Protein AF-A0A6A3ML99-F1 (afdb_monomer)

Structure (mmCIF, N/CA/C/O backbone):
data_AF-A0A6A3ML99-F1
#
_entry.id   AF-A0A6A3ML99-F1
#
loop_
_atom_site.group_PDB
_atom_site.id
_atom_site.type_symbol
_atom_site.label_atom_id
_atom_site.label_alt_id
_atom_site.label_comp_id
_atom_site.label_asym_id
_atom_site.label_entity_id
_atom_site.label_seq_id
_atom_site.pdbx_PDB_ins_code
_atom_site.Cartn_x
_atom_site.Cartn_y
_atom_site.Cartn_z
_atom_site.occupancy
_atom_site.B_iso_or_equiv
_atom_site.auth_seq_id
_atom_site.auth_comp_id
_atom_site.auth_asym_id
_atom_site.auth_atom_id
_atom_site.pdbx_PDB_model_num
ATOM 1 N N . MET A 1 1 ? 41.889 -14.553 -34.188 1.00 52.97 1 MET A N 1
ATOM 2 C CA . MET A 1 1 ? 40.428 -14.444 -34.413 1.00 52.97 1 MET A CA 1
ATOM 3 C C . MET A 1 1 ? 40.244 -13.876 -35.812 1.00 52.97 1 MET A C 1
ATOM 5 O O . MET A 1 1 ? 40.975 -12.949 -36.130 1.00 52.97 1 MET A O 1
ATOM 9 N N . ARG A 1 2 ? 39.397 -14.450 -36.677 1.00 60.06 2 ARG A N 1
ATOM 10 C CA . ARG A 1 2 ? 39.122 -13.821 -37.983 1.00 60.06 2 ARG A CA 1
ATOM 11 C C . ARG A 1 2 ? 38.218 -12.618 -37.743 1.00 60.06 2 ARG A C 1
ATOM 13 O O . ARG A 1 2 ? 37.235 -12.758 -37.020 1.00 60.06 2 ARG A O 1
ATOM 20 N N . GLU A 1 3 ? 38.545 -11.473 -38.326 1.00 65.69 3 GLU A N 1
ATOM 21 C CA . GLU A 1 3 ? 37.613 -10.350 -38.366 1.00 65.69 3 GLU A CA 1
ATOM 22 C C . GLU A 1 3 ? 36.466 -10.709 -39.305 1.00 65.69 3 GLU A C 1
ATOM 24 O O . GLU A 1 3 ? 36.665 -11.025 -40.478 1.00 65.69 3 GLU A O 1
ATOM 29 N N . VAL A 1 4 ? 35.259 -10.727 -38.754 1.00 77.44 4 VAL A N 1
ATOM 30 C CA . VAL A 1 4 ? 34.037 -11.050 -39.479 1.00 77.44 4 VAL A CA 1
ATOM 31 C C . VAL A 1 4 ? 33.094 -9.866 -39.319 1.00 77.44 4 VAL A C 1
ATOM 33 O O . VAL A 1 4 ? 32.849 -9.402 -38.207 1.00 77.44 4 VAL A O 1
ATOM 36 N N . GLY A 1 5 ? 32.584 -9.351 -40.437 1.00 83.94 5 GLY A N 1
ATOM 37 C CA . GLY A 1 5 ? 31.665 -8.216 -40.433 1.00 83.94 5 GLY A CA 1
ATOM 38 C C . GLY A 1 5 ? 30.321 -8.548 -39.776 1.00 83.94 5 GLY A C 1
ATOM 39 O O . GLY A 1 5 ? 29.850 -9.687 -39.815 1.00 83.94 5 GLY A O 1
ATOM 40 N N . VAL A 1 6 ? 29.660 -7.523 -39.229 1.00 83.44 6 VAL A N 1
ATOM 41 C CA . VAL A 1 6 ? 28.375 -7.629 -38.505 1.00 83.44 6 VAL A CA 1
ATOM 42 C C . VAL A 1 6 ? 27.282 -8.338 -39.317 1.00 83.44 6 VAL A C 1
ATOM 44 O O . VAL A 1 6 ? 26.411 -8.990 -38.753 1.00 83.44 6 VAL A O 1
ATOM 47 N N . GLU A 1 7 ? 27.321 -8.238 -40.642 1.00 86.12 7 GLU A N 1
ATOM 48 C CA . GLU A 1 7 ? 26.341 -8.855 -41.539 1.00 86.12 7 GLU A CA 1
ATOM 49 C C . GLU A 1 7 ? 26.455 -10.381 -41.609 1.00 86.12 7 GLU A C 1
ATOM 51 O O . GLU A 1 7 ? 25.445 -11.085 -41.610 1.00 86.12 7 GLU A O 1
ATOM 56 N N . VAL A 1 8 ? 27.681 -10.904 -41.583 1.00 90.69 8 VAL A N 1
ATOM 57 C CA . VAL A 1 8 ? 27.921 -12.350 -41.537 1.00 90.69 8 VAL A CA 1
ATOM 58 C C . VAL A 1 8 ? 27.465 -12.905 -40.189 1.00 90.69 8 VAL A C 1
ATOM 60 O O . VAL A 1 8 ? 26.737 -13.894 -40.157 1.00 90.69 8 VAL A O 1
ATOM 63 N N . VAL A 1 9 ? 27.788 -12.206 -39.096 1.00 89.56 9 VAL A N 1
ATOM 64 C CA . VAL A 1 9 ? 27.345 -12.564 -37.739 1.00 89.56 9 VAL A CA 1
ATOM 65 C C . VAL A 1 9 ? 25.819 -12.540 -37.625 1.00 89.56 9 VAL A C 1
ATOM 67 O O . VAL A 1 9 ? 25.221 -13.465 -37.083 1.00 89.56 9 VAL A O 1
ATOM 70 N N . ALA A 1 10 ? 25.159 -11.516 -38.170 1.00 90.88 10 ALA A N 1
ATOM 71 C CA . ALA A 1 10 ? 23.700 -11.413 -38.159 1.00 90.88 10 ALA A CA 1
ATOM 72 C C . ALA A 1 10 ? 23.031 -12.573 -38.914 1.00 90.88 10 ALA A C 1
ATOM 74 O O . ALA A 1 10 ? 22.037 -13.129 -38.443 1.00 90.88 10 ALA A O 1
ATOM 75 N N . ARG A 1 11 ? 23.603 -12.978 -40.057 1.00 92.88 11 ARG A N 1
ATOM 76 C CA . ARG A 1 11 ? 23.133 -14.131 -40.834 1.00 92.88 11 ARG A CA 1
ATOM 77 C C . ARG A 1 11 ? 23.292 -15.443 -40.066 1.00 92.88 11 ARG A C 1
ATOM 79 O O . ARG A 1 11 ? 22.365 -16.249 -40.058 1.00 92.88 11 ARG A O 1
ATOM 86 N N . GLU A 1 12 ? 24.433 -15.650 -39.412 1.00 93.44 12 GLU A N 1
ATOM 87 C CA . GLU A 1 12 ? 24.693 -16.839 -38.586 1.00 93.44 12 GLU A CA 1
ATOM 88 C C . GLU A 1 12 ? 23.751 -16.913 -37.376 1.00 93.44 12 GLU A C 1
ATOM 90 O O . GLU A 1 12 ? 23.151 -17.956 -37.120 1.00 93.44 12 GLU A O 1
ATOM 95 N N . LEU A 1 13 ? 23.551 -15.786 -36.685 1.00 92.06 13 LEU A N 1
ATOM 96 C CA . LEU A 1 13 ? 22.653 -15.664 -35.531 1.00 92.06 13 LEU A CA 1
ATOM 97 C C . LEU A 1 13 ? 21.166 -15.570 -35.909 1.00 92.06 13 LEU A C 1
ATOM 99 O O . LEU A 1 13 ? 20.316 -15.513 -35.021 1.00 92.06 13 LEU A O 1
ATOM 103 N N . ARG A 1 14 ? 20.844 -15.538 -37.210 1.00 95.31 14 ARG A N 1
ATOM 104 C CA . ARG A 1 14 ? 19.485 -15.360 -37.753 1.00 95.31 14 ARG A CA 1
ATOM 105 C C . ARG A 1 14 ? 18.742 -14.173 -37.127 1.00 95.31 14 ARG A C 1
ATOM 107 O O . ARG A 1 14 ? 17.557 -14.265 -36.810 1.00 95.31 14 ARG A O 1
ATOM 114 N N . CYS A 1 15 ? 19.435 -13.053 -36.947 1.00 92.19 15 CYS A N 1
ATOM 115 C CA . CYS A 1 15 ? 18.869 -11.828 -36.391 1.00 92.19 15 CYS A CA 1
ATOM 116 C C . CYS A 1 1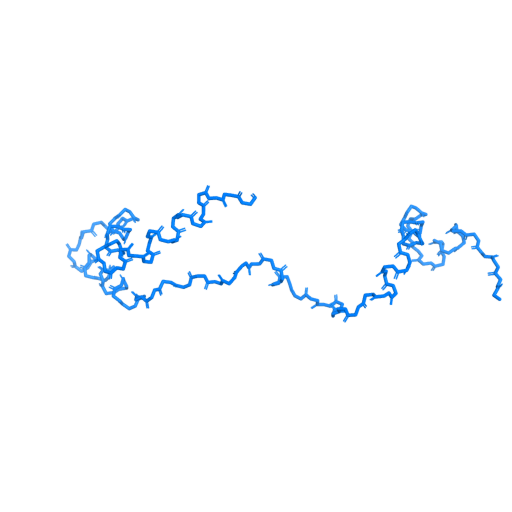5 ? 19.044 -10.648 -37.355 1.00 92.19 15 CYS A C 1
ATOM 118 O O . CYS A 1 15 ? 19.809 -10.705 -38.317 1.00 92.19 15 CYS A O 1
ATOM 120 N N . ALA A 1 16 ? 18.314 -9.556 -37.122 1.00 95.12 16 ALA A N 1
ATOM 121 C CA . ALA A 1 16 ? 18.482 -8.356 -37.932 1.00 95.12 16 ALA A CA 1
ATOM 122 C C . ALA A 1 16 ? 19.892 -7.768 -37.738 1.00 95.12 16 ALA A C 1
ATOM 124 O O . ALA A 1 16 ? 20.401 -7.706 -36.616 1.00 95.12 16 ALA A O 1
ATOM 125 N N . ARG A 1 17 ? 20.495 -7.237 -38.811 1.00 92.31 17 ARG A N 1
ATOM 126 C CA . ARG A 1 17 ? 21.813 -6.567 -38.766 1.00 92.31 17 ARG A CA 1
ATOM 127 C C . ARG A 1 17 ? 21.896 -5.513 -37.658 1.00 92.31 17 ARG A C 1
ATOM 129 O O . ARG A 1 17 ? 22.902 -5.424 -36.960 1.00 92.31 17 ARG A O 1
ATOM 136 N N . GLY A 1 18 ? 20.833 -4.723 -37.483 1.00 92.19 18 GLY A N 1
ATOM 137 C CA . GLY A 1 18 ? 20.751 -3.700 -36.436 1.00 92.19 18 GLY A CA 1
ATOM 138 C C . GLY A 1 18 ? 20.821 -4.277 -35.020 1.00 92.19 18 GLY A C 1
ATOM 139 O O . GLY A 1 18 ? 21.437 -3.670 -34.148 1.00 92.19 18 GLY A O 1
ATOM 140 N N . THR A 1 19 ? 20.269 -5.473 -34.807 1.00 91.62 19 THR A N 1
ATOM 141 C CA . THR A 1 19 ? 20.333 -6.197 -33.531 1.00 91.62 19 THR A CA 1
ATOM 142 C C . THR A 1 19 ? 21.755 -6.662 -33.235 1.00 91.62 19 THR A C 1
ATOM 144 O O . THR A 1 19 ? 22.272 -6.361 -32.161 1.00 91.62 19 THR A O 1
ATOM 147 N N . ALA A 1 20 ? 22.420 -7.307 -34.201 1.00 91.88 20 ALA A N 1
ATOM 148 C CA . ALA A 1 20 ? 23.817 -7.727 -34.058 1.00 91.88 20 ALA A CA 1
ATOM 149 C C . ALA A 1 20 ? 24.749 -6.529 -33.805 1.00 91.88 20 ALA A C 1
ATOM 151 O O . ALA A 1 20 ? 25.578 -6.565 -32.896 1.00 91.88 20 ALA A O 1
ATOM 152 N N . ASN A 1 21 ? 24.555 -5.428 -34.541 1.00 91.62 21 ASN A N 1
ATOM 153 C CA . ASN A 1 21 ? 25.310 -4.194 -34.326 1.00 91.62 21 ASN A CA 1
ATOM 154 C C . ASN A 1 21 ? 25.055 -3.606 -32.930 1.00 91.62 21 ASN A C 1
ATOM 156 O O . ASN A 1 21 ? 25.985 -3.210 -32.236 1.00 91.62 21 ASN A O 1
ATOM 160 N N . GLY A 1 22 ? 23.794 -3.567 -32.493 1.00 93.56 22 GLY A N 1
ATOM 161 C CA . GLY A 1 22 ? 23.422 -3.047 -31.180 1.00 93.56 22 GLY A CA 1
ATOM 162 C C . GLY A 1 22 ? 24.004 -3.857 -30.019 1.00 93.56 22 GLY A C 1
ATOM 163 O O . GLY A 1 22 ? 24.351 -3.276 -28.991 1.00 93.56 22 GLY A O 1
ATOM 164 N N . TRP A 1 23 ? 24.137 -5.176 -30.177 1.00 92.69 23 TRP A N 1
ATOM 165 C CA . TRP A 1 23 ? 24.830 -6.031 -29.211 1.00 92.69 23 TRP A CA 1
ATOM 166 C C . TRP A 1 23 ? 26.335 -5.806 -29.225 1.00 92.69 23 TRP A C 1
ATOM 168 O O . TRP A 1 23 ? 26.918 -5.675 -28.154 1.00 92.69 23 TRP A O 1
ATOM 178 N N . TRP A 1 24 ? 26.9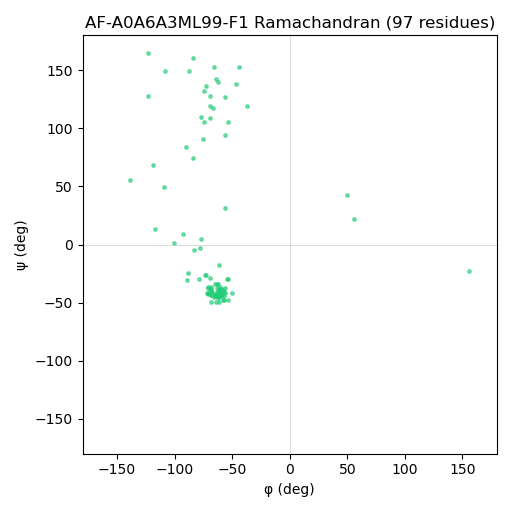46 -5.683 -30.406 1.00 89.88 24 TRP A N 1
ATOM 179 C CA . TRP A 1 24 ? 28.374 -5.388 -30.536 1.00 89.88 24 TRP A CA 1
ATOM 180 C C . TRP A 1 24 ? 28.761 -4.084 -29.829 1.00 89.88 24 TRP A C 1
ATOM 182 O O . TRP A 1 24 ? 29.663 -4.071 -28.996 1.00 89.88 24 TRP A O 1
ATOM 192 N N . GLN A 1 25 ? 28.000 -3.011 -30.058 1.00 91.25 25 GLN A N 1
ATOM 193 C CA . GLN A 1 25 ? 28.210 -1.711 -29.402 1.00 91.25 25 GLN A CA 1
ATOM 194 C C . GLN A 1 25 ? 28.067 -1.764 -27.870 1.00 91.25 25 GLN A C 1
ATOM 196 O O . GLN A 1 25 ? 28.503 -0.856 -27.170 1.00 91.25 25 GLN A O 1
ATOM 201 N N . LYS A 1 26 ? 27.432 -2.812 -27.331 1.00 92.50 26 LYS A N 1
ATOM 202 C CA . LYS A 1 26 ? 27.198 -3.016 -25.893 1.00 92.50 26 LYS A CA 1
ATOM 203 C C . LYS A 1 2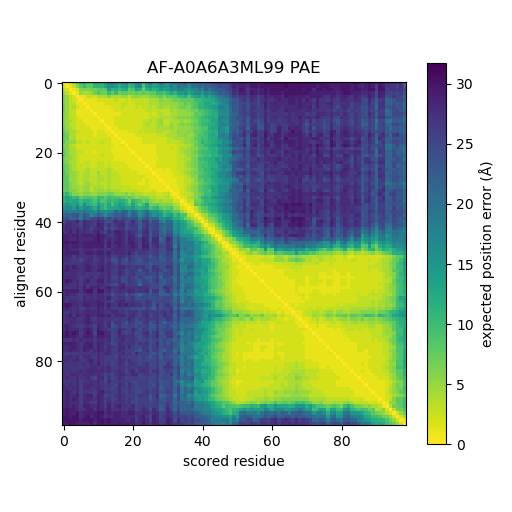6 ? 27.907 -4.263 -25.362 1.00 92.50 26 LYS A C 1
ATOM 205 O O . LYS A 1 26 ? 27.584 -4.703 -24.258 1.00 92.50 26 LYS A O 1
ATOM 210 N N . ALA A 1 27 ? 28.839 -4.839 -26.124 1.00 90.25 27 ALA A N 1
ATOM 211 C CA . ALA A 1 27 ? 29.417 -6.148 -25.836 1.00 90.25 27 ALA A CA 1
ATOM 212 C C . ALA A 1 27 ? 30.093 -6.185 -24.463 1.00 90.25 27 ALA A C 1
ATOM 214 O O . ALA A 1 27 ? 29.832 -7.092 -23.682 1.00 90.25 27 ALA A O 1
ATOM 215 N N . GLU A 1 28 ? 30.864 -5.154 -24.119 1.00 90.56 28 GLU A N 1
ATOM 216 C CA . GLU A 1 28 ? 31.501 -5.033 -22.804 1.00 90.56 2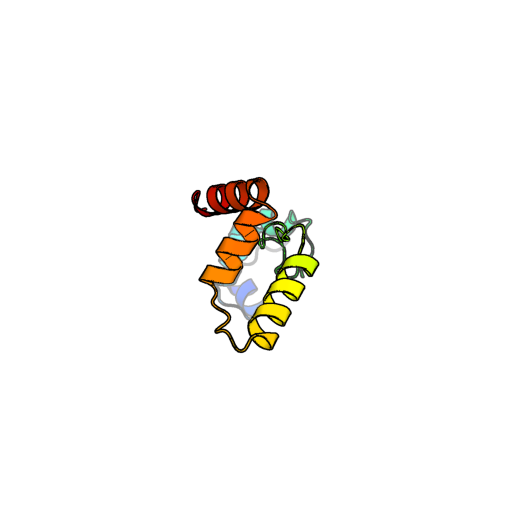8 GLU A CA 1
ATOM 217 C C . GLU A 1 28 ? 30.476 -5.074 -21.662 1.00 90.56 28 GLU A C 1
ATOM 219 O O . GLU A 1 28 ? 30.643 -5.807 -20.689 1.00 90.56 28 GLU A O 1
ATOM 224 N N . LYS A 1 29 ? 29.361 -4.350 -21.796 1.00 87.44 29 LYS A N 1
ATOM 225 C CA . LYS A 1 29 ? 28.290 -4.326 -20.791 1.00 87.44 29 LYS A CA 1
ATOM 226 C C . LYS A 1 29 ? 27.543 -5.658 -20.699 1.00 87.44 29 LYS A C 1
ATOM 228 O O . LYS A 1 29 ? 27.129 -6.051 -19.614 1.00 87.44 29 LYS A O 1
ATOM 233 N N . LEU A 1 30 ? 27.350 -6.338 -21.829 1.00 87.00 30 LEU A N 1
ATOM 234 C CA . LEU A 1 30 ? 26.725 -7.661 -21.871 1.00 87.00 30 LEU A CA 1
ATOM 235 C C . LEU A 1 30 ? 27.625 -8.726 -21.231 1.00 87.00 30 LEU A C 1
ATOM 237 O O . LEU A 1 30 ? 27.127 -9.568 -20.493 1.00 87.00 30 LEU A O 1
ATOM 241 N N . LEU A 1 31 ? 28.936 -8.664 -21.479 1.00 87.25 31 LEU A N 1
ATOM 242 C CA . LEU A 1 31 ? 29.919 -9.618 -20.957 1.00 87.25 31 LEU A CA 1
ATOM 243 C C . LEU A 1 31 ? 30.292 -9.357 -19.490 1.00 87.25 31 LEU A C 1
ATOM 245 O O . LEU A 1 31 ? 30.595 -10.299 -18.766 1.00 87.25 31 LEU A O 1
ATOM 249 N N . SER A 1 32 ? 30.238 -8.104 -19.033 1.00 87.88 32 SER A N 1
ATOM 250 C CA . SER A 1 32 ? 30.455 -7.730 -17.624 1.00 87.88 32 SER A CA 1
ATOM 251 C C . SER A 1 32 ? 29.211 -7.892 -16.743 1.00 87.88 32 SER A C 1
ATOM 253 O O . SER A 1 32 ? 29.281 -7.701 -15.527 1.00 87.88 32 SER A O 1
ATOM 255 N N . PHE A 1 33 ? 28.059 -8.244 -17.321 1.00 81.75 33 PHE A N 1
ATOM 256 C CA . PHE A 1 33 ? 26.830 -8.448 -16.566 1.00 81.75 33 PHE A CA 1
ATOM 257 C C . PHE A 1 33 ? 26.920 -9.711 -15.695 1.00 81.75 33 PHE A C 1
ATOM 259 O O . PHE A 1 33 ? 26.840 -10.834 -16.182 1.00 81.75 33 PHE A O 1
ATOM 266 N N . THR A 1 34 ? 27.016 -9.526 -14.379 1.00 80.62 34 THR A N 1
ATOM 267 C CA . THR A 1 34 ? 27.062 -10.601 -13.367 1.00 80.62 34 THR A CA 1
ATOM 268 C C . THR A 1 34 ? 25.682 -10.971 -12.802 1.00 80.62 34 THR A C 1
ATOM 270 O O . THR A 1 34 ? 25.573 -11.708 -11.821 1.00 80.62 34 THR A O 1
ATOM 273 N N . GLY A 1 35 ? 24.601 -10.446 -13.390 1.00 74.06 35 GLY A N 1
ATOM 274 C CA . GLY A 1 35 ? 23.231 -10.713 -12.954 1.00 74.06 35 GLY A CA 1
ATOM 275 C C . GLY A 1 35 ? 22.646 -12.010 -13.523 1.00 74.06 35 GLY A C 1
ATOM 276 O O . GLY A 1 35 ? 23.083 -12.532 -14.543 1.00 74.06 35 GLY A O 1
ATOM 277 N N . HIS A 1 36 ? 21.597 -12.529 -12.882 1.00 74.00 36 HIS A N 1
ATOM 278 C CA . HIS A 1 36 ? 20.895 -13.717 -13.371 1.00 74.00 36 HIS A CA 1
ATOM 279 C C . HIS A 1 36 ? 20.115 -13.402 -14.664 1.00 74.00 36 HIS A C 1
ATOM 281 O O . HIS A 1 36 ? 19.283 -12.494 -14.678 1.00 74.00 36 HIS A O 1
ATOM 287 N N . ALA A 1 37 ? 20.329 -14.198 -15.723 1.00 64.62 37 ALA A N 1
ATOM 288 C CA . ALA A 1 37 ? 19.651 -14.079 -17.026 1.00 64.62 37 ALA A CA 1
ATOM 289 C C . ALA A 1 37 ? 18.108 -14.085 -16.948 1.00 64.62 37 ALA A C 1
ATOM 291 O O . ALA A 1 37 ? 17.437 -13.440 -17.746 1.00 64.62 37 ALA A O 1
ATOM 292 N N . THR A 1 38 ? 17.538 -14.768 -15.952 1.00 59.41 38 THR A N 1
ATOM 293 C CA . THR A 1 38 ? 16.107 -14.789 -15.645 1.00 59.41 38 THR A CA 1
ATOM 294 C C . THR A 1 38 ? 15.839 -14.025 -14.359 1.00 59.41 38 THR A C 1
ATOM 296 O O . THR A 1 38 ? 15.182 -14.557 -13.460 1.00 59.41 38 THR A O 1
ATOM 299 N N . SER A 1 39 ? 16.361 -12.803 -14.211 1.00 50.22 39 SER A N 1
ATOM 300 C CA . SER A 1 39 ? 15.850 -11.915 -13.168 1.00 50.22 39 SER A CA 1
ATOM 301 C C . SER A 1 39 ? 14.348 -11.791 -13.407 1.00 50.22 39 SER A C 1
ATOM 303 O O . SER A 1 39 ? 13.908 -10.987 -14.226 1.00 50.22 39 SER A O 1
ATOM 305 N N . LYS A 1 40 ? 13.562 -12.634 -12.717 1.00 51.53 40 LYS A N 1
ATOM 306 C CA . LYS A 1 40 ? 12.112 -12.522 -12.638 1.00 51.53 40 LYS A CA 1
ATOM 307 C C . LYS A 1 40 ? 11.863 -11.052 -12.348 1.00 51.53 40 LYS A C 1
ATOM 309 O O . LYS A 1 40 ? 12.621 -10.446 -11.588 1.00 51.53 40 LYS A O 1
ATOM 314 N N . THR A 1 41 ? 10.864 -10.489 -13.000 1.00 50.81 41 THR A N 1
ATOM 315 C CA . THR A 1 41 ? 10.440 -9.082 -13.060 1.00 50.81 41 THR A CA 1
ATOM 316 C C . THR A 1 41 ? 10.127 -8.422 -11.698 1.00 50.81 41 THR A C 1
ATOM 318 O O . THR A 1 41 ? 9.299 -7.531 -11.596 1.00 50.81 41 THR A O 1
ATOM 321 N N . MET A 1 42 ? 10.803 -8.822 -10.624 1.00 48.97 42 MET A N 1
ATOM 322 C CA . MET A 1 42 ? 10.701 -8.323 -9.261 1.00 48.97 42 MET A CA 1
ATOM 323 C C . MET A 1 42 ? 11.813 -7.346 -8.869 1.00 48.97 42 MET A C 1
ATOM 325 O O . MET A 1 42 ? 11.817 -6.869 -7.739 1.00 48.97 42 MET A O 1
ATOM 329 N N . LYS A 1 43 ? 12.749 -6.999 -9.758 1.00 46.41 43 LYS A N 1
ATOM 330 C CA . LYS A 1 43 ? 13.636 -5.852 -9.511 1.00 46.41 43 LYS A CA 1
ATOM 331 C C . LYS A 1 43 ? 12.979 -4.600 -10.086 1.00 46.41 43 LYS A C 1
ATOM 333 O O . LYS A 1 43 ? 13.217 -4.252 -11.234 1.00 46.41 43 LYS A O 1
ATOM 338 N N . GLY A 1 44 ? 12.089 -3.991 -9.301 1.00 50.41 44 GLY A N 1
ATOM 339 C CA . GLY A 1 44 ? 11.383 -2.759 -9.681 1.00 50.41 44 GLY A CA 1
ATOM 340 C C . GLY A 1 44 ? 10.049 -2.529 -8.968 1.00 50.41 44 GLY A C 1
ATOM 341 O O . GLY A 1 44 ? 9.636 -1.386 -8.819 1.00 50.41 44 GLY A O 1
ATOM 342 N N . GLN A 1 45 ? 9.397 -3.573 -8.444 1.00 51.91 45 GLN A N 1
ATOM 343 C CA . GLN A 1 45 ? 8.390 -3.354 -7.407 1.00 51.91 45 GLN A CA 1
ATOM 344 C C . GLN A 1 45 ? 9.151 -3.029 -6.128 1.00 51.91 45 GLN A C 1
ATOM 346 O O . GLN A 1 45 ? 9.780 -3.911 -5.541 1.00 51.91 45 GLN A O 1
ATOM 351 N N . GLY A 1 46 ? 9.141 -1.753 -5.736 1.00 54.12 46 GLY A N 1
ATOM 352 C CA . GLY A 1 46 ? 9.600 -1.334 -4.417 1.00 54.12 46 GLY A CA 1
ATOM 353 C C . GLY A 1 46 ? 9.051 -2.272 -3.340 1.00 54.12 46 GLY A C 1
ATOM 354 O O . GLY A 1 46 ? 8.016 -2.918 -3.536 1.00 54.12 46 GLY A O 1
ATOM 355 N N . ARG A 1 47 ? 9.773 -2.389 -2.219 1.00 60.50 47 ARG A N 1
ATOM 356 C CA . ARG A 1 47 ? 9.356 -3.181 -1.051 1.00 60.50 47 ARG A CA 1
ATOM 357 C C . ARG A 1 47 ? 7.845 -3.034 -0.872 1.00 60.50 47 ARG A C 1
ATOM 359 O O . ARG A 1 47 ? 7.385 -1.909 -0.702 1.00 60.50 47 ARG A O 1
ATOM 366 N N . LYS A 1 48 ? 7.082 -4.136 -0.952 1.00 60.72 48 LYS A N 1
ATOM 367 C CA . LYS A 1 48 ? 5.635 -4.107 -0.688 1.00 60.72 48 LYS A CA 1
ATOM 368 C C . LYS A 1 48 ? 5.453 -3.462 0.684 1.00 60.72 48 LYS A C 1
ATOM 370 O O . LYS A 1 48 ? 5.795 -4.079 1.692 1.00 60.72 48 LYS A O 1
ATOM 375 N N . VAL A 1 49 ? 5.003 -2.207 0.710 1.00 67.50 49 VAL A N 1
ATOM 376 C CA . VAL A 1 49 ? 4.716 -1.496 1.954 1.00 67.50 49 VAL A CA 1
ATOM 377 C C . VAL A 1 49 ? 3.399 -2.079 2.439 1.00 67.50 49 VAL A C 1
ATOM 379 O O . VAL A 1 49 ? 2.325 -1.702 1.980 1.00 67.50 49 VAL A O 1
ATOM 382 N N . LEU A 1 50 ? 3.510 -3.123 3.254 1.00 82.94 50 LEU A N 1
ATOM 383 C CA . LEU A 1 50 ? 2.369 -3.781 3.868 1.00 82.94 50 LEU A CA 1
ATOM 384 C C . LEU A 1 50 ? 1.822 -2.865 4.959 1.00 82.94 50 LEU A C 1
ATOM 386 O O . LEU A 1 50 ? 2.589 -2.274 5.722 1.00 82.94 50 LEU A O 1
ATOM 390 N N . PHE A 1 51 ? 0.498 -2.747 4.998 1.00 88.19 51 PHE A N 1
ATOM 391 C CA . PHE A 1 51 ? -0.190 -2.089 6.096 1.00 88.19 51 PHE A CA 1
ATOM 392 C C . PHE A 1 51 ? 0.081 -2.855 7.406 1.00 88.19 51 PHE A C 1
ATOM 394 O O . PHE A 1 51 ? 0.088 -4.089 7.354 1.00 88.19 51 PHE A O 1
ATOM 401 N N . PRO A 1 52 ? 0.310 -2.181 8.549 1.00 91.50 52 PRO A N 1
ATOM 402 C CA . PRO A 1 52 ? 0.721 -2.848 9.785 1.00 91.50 52 PRO A CA 1
ATOM 403 C C . PRO A 1 52 ? -0.351 -3.783 10.356 1.00 91.50 52 PRO A C 1
ATOM 405 O O . PRO A 1 52 ? -0.033 -4.916 10.710 1.00 91.50 52 PRO A O 1
ATOM 408 N N . ASP A 1 53 ? -1.617 -3.353 10.373 1.00 93.56 53 ASP A N 1
ATOM 409 C CA . ASP A 1 53 ? -2.718 -4.095 11.004 1.00 93.56 53 ASP A CA 1
ATOM 410 C C . ASP A 1 53 ? -3.818 -4.486 10.004 1.00 93.56 53 ASP A C 1
ATOM 412 O O . ASP A 1 53 ? -4.946 -3.987 9.987 1.00 93.56 53 ASP A O 1
ATOM 416 N N . VAL A 1 54 ? -3.466 -5.402 9.101 1.00 93.38 54 VAL A N 1
ATOM 417 C CA . VAL A 1 54 ? -4.423 -5.987 8.150 1.00 93.38 54 VAL A CA 1
ATOM 418 C C . VAL A 1 54 ? -5.599 -6.693 8.855 1.00 93.38 54 VAL A C 1
ATOM 420 O O . VAL A 1 54 ? -6.732 -6.532 8.386 1.00 93.38 54 VAL A O 1
ATOM 423 N N . PRO A 1 55 ? -5.403 -7.456 9.954 1.00 96.44 55 PRO A N 1
ATOM 424 C CA . PRO A 1 55 ? -6.510 -8.093 10.668 1.00 96.44 55 PRO A CA 1
ATOM 425 C C . PRO A 1 55 ? -7.597 -7.120 11.151 1.00 96.44 55 PRO A C 1
ATOM 427 O O . PRO A 1 55 ? -8.786 -7.427 10.986 1.00 96.44 55 PRO A O 1
ATOM 430 N N . ALA A 1 56 ? -7.231 -5.948 11.681 1.00 95.94 56 ALA A N 1
ATOM 431 C CA . ALA A 1 56 ? -8.203 -4.942 12.114 1.00 95.94 56 ALA A CA 1
ATOM 432 C C . ALA A 1 56 ? -9.050 -4.422 10.944 1.00 95.94 56 ALA A C 1
ATOM 434 O O . ALA A 1 56 ? -10.276 -4.352 11.047 1.00 95.94 56 ALA A O 1
ATOM 435 N N . VAL A 1 57 ? -8.425 -4.138 9.795 1.00 96.62 57 VAL A N 1
ATOM 436 C CA . VAL A 1 57 ? -9.142 -3.680 8.589 1.00 96.62 57 VAL A CA 1
ATOM 437 C C . VAL A 1 57 ? -10.121 -4.744 8.093 1.00 96.62 57 VAL A C 1
ATOM 439 O O . VAL A 1 57 ? -11.267 -4.434 7.766 1.00 96.62 57 VAL A O 1
ATOM 442 N N . VAL A 1 58 ? -9.709 -6.014 8.074 1.00 96.69 58 VAL A N 1
ATOM 443 C CA . VAL A 1 58 ? -10.589 -7.124 7.672 1.00 96.69 58 VAL A CA 1
ATOM 444 C C . VAL A 1 58 ? -11.770 -7.275 8.630 1.00 96.69 58 VAL A C 1
ATOM 446 O O . VAL A 1 58 ? -12.879 -7.571 8.183 1.00 96.69 58 VAL A O 1
ATOM 449 N N . THR A 1 59 ? -11.549 -7.069 9.927 1.00 97.88 59 THR A N 1
ATOM 450 C CA . THR A 1 59 ? -12.611 -7.110 10.942 1.00 97.88 59 THR A CA 1
ATOM 451 C C . THR A 1 59 ? -13.619 -5.989 10.708 1.00 97.88 59 THR A C 1
ATOM 453 O O . THR A 1 59 ? -14.797 -6.279 10.516 1.00 97.88 59 THR A O 1
ATOM 456 N N . TYR A 1 60 ? -13.151 -4.750 10.535 1.00 97.44 60 TYR A N 1
ATOM 457 C CA . TYR A 1 60 ? -13.998 -3.614 10.160 1.00 97.44 60 TYR A CA 1
ATOM 458 C C . TYR A 1 60 ? -14.830 -3.892 8.897 1.00 97.44 60 TYR A C 1
ATOM 460 O O . TYR A 1 60 ? -16.044 -3.695 8.889 1.00 97.44 60 TYR A O 1
ATOM 468 N N . MET A 1 61 ? -14.212 -4.419 7.833 1.00 97.75 61 MET A N 1
ATOM 469 C CA . MET A 1 61 ? -14.925 -4.748 6.592 1.00 97.75 61 MET A CA 1
ATOM 470 C C . MET A 1 61 ? -16.031 -5.792 6.802 1.00 97.75 61 MET A C 1
ATOM 472 O O . MET A 1 61 ? -17.065 -5.736 6.132 1.00 97.75 61 MET A O 1
ATOM 476 N N . LYS A 1 62 ? -15.806 -6.767 7.689 1.00 97.62 62 LYS A N 1
ATOM 477 C CA . LYS A 1 62 ? -16.805 -7.785 8.040 1.00 97.62 62 LYS A CA 1
ATOM 478 C C . LYS A 1 62 ? -17.939 -7.186 8.864 1.00 97.62 62 LYS A C 1
ATOM 480 O O . LYS A 1 62 ? -19.089 -7.501 8.576 1.00 97.62 62 LYS A O 1
ATOM 485 N N . ASP A 1 63 ? -17.629 -6.320 9.820 1.00 97.19 63 ASP A N 1
ATOM 486 C CA . ASP A 1 63 ? -18.626 -5.699 10.693 1.00 97.19 63 ASP A CA 1
ATOM 487 C C . ASP A 1 63 ? -19.524 -4.729 9.917 1.00 97.19 63 ASP A C 1
ATOM 489 O O . ASP A 1 63 ? -20.743 -4.828 10.003 1.00 97.19 63 ASP A O 1
ATOM 493 N N . VAL A 1 64 ? -18.958 -3.897 9.035 1.00 96.38 64 VAL A N 1
ATOM 494 C CA . VAL A 1 64 ? -19.742 -3.016 8.145 1.00 96.38 64 VAL A CA 1
ATOM 495 C C . VAL A 1 64 ? -20.719 -3.812 7.275 1.00 96.38 64 VAL A C 1
ATOM 497 O O . VAL A 1 64 ? -21.863 -3.400 7.098 1.00 96.38 64 VAL A O 1
ATOM 500 N N . ARG A 1 65 ? -20.292 -4.971 6.754 1.00 94.19 65 ARG A N 1
ATOM 501 C CA . ARG A 1 65 ? -21.165 -5.862 5.972 1.00 94.19 65 ARG A CA 1
ATOM 502 C C . ARG A 1 65 ? -22.219 -6.555 6.832 1.00 94.19 65 ARG A C 1
ATOM 504 O O . ARG A 1 65 ? -23.328 -6.754 6.351 1.00 94.19 65 ARG A O 1
ATOM 511 N N . ARG A 1 66 ? -21.877 -6.941 8.065 1.00 95.81 66 ARG A N 1
ATOM 512 C CA . ARG A 1 66 ? -22.817 -7.545 9.024 1.00 95.81 66 ARG A CA 1
ATOM 513 C C . ARG A 1 66 ? -23.910 -6.557 9.429 1.00 95.81 66 ARG A C 1
ATOM 515 O O . ARG A 1 66 ? -25.049 -6.969 9.589 1.00 95.81 66 ARG A O 1
ATOM 522 N N . ASP A 1 67 ? -23.567 -5.279 9.514 1.00 95.31 67 ASP A N 1
ATOM 523 C CA . ASP A 1 67 ? -24.492 -4.173 9.772 1.00 95.31 67 ASP A CA 1
ATOM 524 C C . ASP A 1 67 ? -25.331 -3.769 8.542 1.00 95.31 67 ASP A C 1
ATOM 526 O O . ASP A 1 67 ? -26.021 -2.752 8.586 1.00 95.31 67 ASP A O 1
ATOM 530 N N . GLU A 1 68 ? -25.222 -4.496 7.422 1.00 92.00 68 GLU A N 1
ATOM 531 C CA . GLU A 1 68 ? -25.876 -4.187 6.137 1.00 92.00 68 GLU A CA 1
ATOM 532 C C . GLU A 1 68 ? -25.552 -2.781 5.590 1.00 92.00 68 GLU A C 1
ATOM 534 O O . GLU A 1 68 ? -26.258 -2.229 4.744 1.00 92.00 68 GLU A O 1
ATOM 539 N N . LYS A 1 69 ? -24.437 -2.190 6.034 1.00 92.75 69 LYS A N 1
ATOM 540 C CA . LYS A 1 69 ? -23.954 -0.890 5.561 1.00 92.75 69 LYS A CA 1
ATOM 541 C C . LYS A 1 69 ? -23.077 -1.066 4.324 1.00 92.75 69 LYS A C 1
ATOM 543 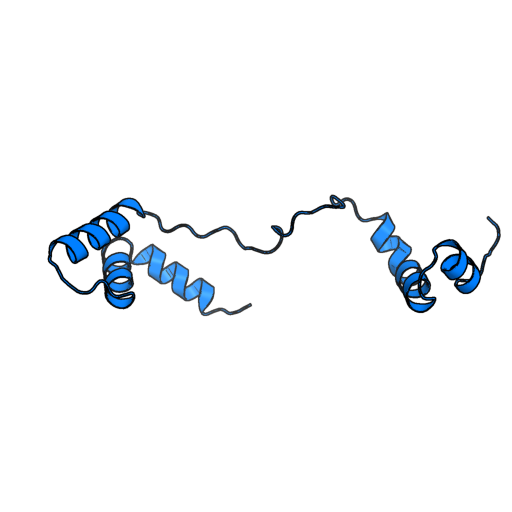O O . LYS A 1 69 ? -22.347 -2.047 4.163 1.00 92.75 69 LYS A O 1
ATOM 548 N N . ALA A 1 70 ? -23.094 -0.066 3.448 1.00 93.50 70 ALA A N 1
ATOM 549 C CA . ALA A 1 70 ? -22.231 -0.053 2.274 1.00 93.50 70 ALA A CA 1
ATOM 550 C C . ALA A 1 70 ? -20.753 0.074 2.683 1.00 93.50 70 ALA A C 1
ATOM 552 O O . ALA A 1 70 ? -20.327 1.086 3.241 1.00 93.50 70 ALA A O 1
ATOM 553 N N . LEU A 1 71 ? -19.948 -0.940 2.355 1.00 96.38 71 LEU A N 1
ATOM 554 C CA . LEU A 1 71 ? -18.499 -0.884 2.517 1.00 96.38 71 LEU A CA 1
ATOM 555 C C . LEU A 1 71 ? -17.887 -0.044 1.393 1.00 96.38 71 LEU A C 1
ATOM 557 O O . LEU A 1 71 ? -17.852 -0.469 0.239 1.00 96.38 71 LEU A O 1
ATOM 561 N N . THR A 1 72 ? -17.382 1.139 1.736 1.00 96.56 72 THR A N 1
ATOM 562 C CA . THR A 1 72 ? -16.768 2.058 0.771 1.00 96.56 72 THR A CA 1
ATOM 563 C C . THR A 1 72 ? -15.255 2.122 0.946 1.00 96.56 72 THR A C 1
ATOM 565 O O . THR A 1 72 ? -14.736 2.014 2.057 1.00 96.56 72 THR A O 1
ATOM 568 N N . THR A 1 73 ? -14.531 2.366 -0.149 1.00 94.75 73 THR A N 1
ATOM 569 C CA . THR A 1 73 ? -13.078 2.602 -0.112 1.00 94.75 73 THR A CA 1
ATOM 570 C C . THR A 1 73 ? -12.719 3.763 0.814 1.00 94.75 73 THR A C 1
ATOM 572 O O . THR A 1 73 ? -11.725 3.692 1.530 1.00 94.75 73 THR A O 1
ATOM 575 N N . ARG A 1 74 ? -13.554 4.810 0.838 1.00 95.06 74 ARG A N 1
ATOM 576 C CA . ARG A 1 74 ? -13.396 5.951 1.741 1.00 95.06 74 ARG A CA 1
ATOM 577 C C . ARG A 1 74 ? -13.471 5.522 3.208 1.00 95.06 74 ARG A C 1
ATOM 579 O O . ARG A 1 74 ? -12.566 5.860 3.956 1.00 95.06 74 ARG A O 1
ATOM 586 N N . GLY A 1 75 ? -14.485 4.745 3.593 1.00 96.00 75 GLY A N 1
ATOM 587 C CA . GLY A 1 75 ? -14.622 4.252 4.969 1.00 96.00 75 GLY A CA 1
ATOM 588 C C . GLY A 1 75 ? -13.452 3.362 5.396 1.00 96.00 75 GLY A C 1
ATOM 589 O O . GLY A 1 75 ? -12.949 3.494 6.506 1.00 96.00 75 GLY A O 1
ATOM 590 N N . ILE A 1 76 ? -12.941 2.526 4.483 1.00 96.12 76 ILE A N 1
ATOM 591 C CA . ILE A 1 76 ? -11.724 1.736 4.728 1.00 96.12 76 ILE A CA 1
ATOM 592 C C . ILE A 1 76 ? -10.514 2.655 4.959 1.00 96.12 76 ILE A C 1
ATOM 594 O O . ILE A 1 76 ? -9.764 2.437 5.905 1.00 96.12 76 ILE A O 1
ATOM 598 N N . MET A 1 77 ? -10.323 3.691 4.135 1.00 94.25 77 MET A N 1
ATOM 599 C CA . MET A 1 77 ? -9.222 4.650 4.307 1.00 94.25 77 MET A CA 1
ATOM 600 C C . MET A 1 77 ? -9.338 5.454 5.607 1.00 94.25 77 MET A C 1
ATOM 602 O O . MET A 1 77 ? -8.331 5.647 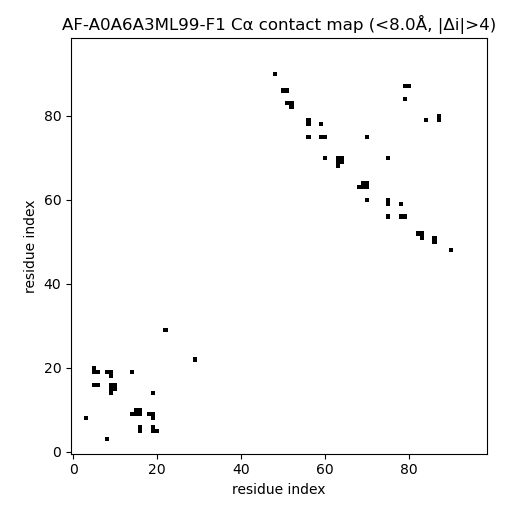6.284 1.00 94.25 77 MET A O 1
ATOM 606 N N . GLU A 1 78 ? -10.543 5.899 5.970 1.00 96.44 78 GLU A N 1
ATOM 607 C CA . GLU A 1 78 ? -10.809 6.592 7.237 1.00 96.44 78 GLU A CA 1
ATOM 608 C C . GLU A 1 78 ? -10.477 5.686 8.429 1.00 96.44 78 GLU A C 1
ATOM 610 O O . GLU A 1 78 ? -9.770 6.111 9.341 1.00 96.44 78 GLU A O 1
ATOM 615 N N . PHE A 1 79 ? -10.892 4.417 8.386 1.00 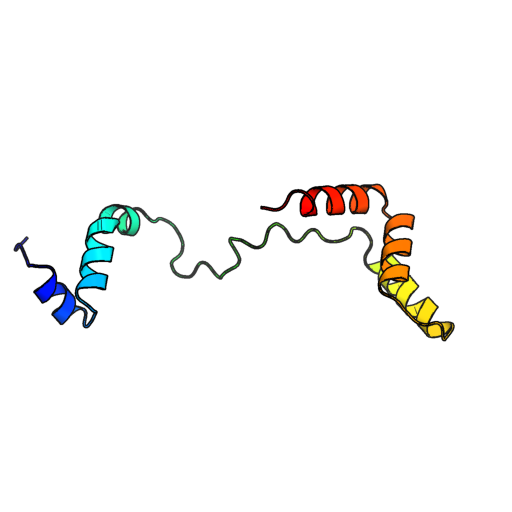97.06 79 PHE A N 1
ATOM 616 C CA . PHE A 1 79 ? -10.563 3.440 9.423 1.00 97.06 79 PHE A CA 1
ATOM 617 C C . PHE A 1 79 ? -9.053 3.169 9.512 1.00 97.06 79 PHE A C 1
ATOM 619 O O . PHE A 1 79 ? -8.488 3.165 10.603 1.00 97.06 79 PHE A O 1
ATOM 626 N N . MET A 1 80 ? -8.361 3.026 8.376 1.00 96.50 80 MET A N 1
ATOM 627 C CA . MET A 1 80 ? -6.896 2.901 8.350 1.00 96.50 80 MET A CA 1
ATOM 628 C C . MET A 1 80 ? -6.202 4.117 8.983 1.00 96.50 80 MET A C 1
ATOM 630 O O . MET A 1 80 ? -5.2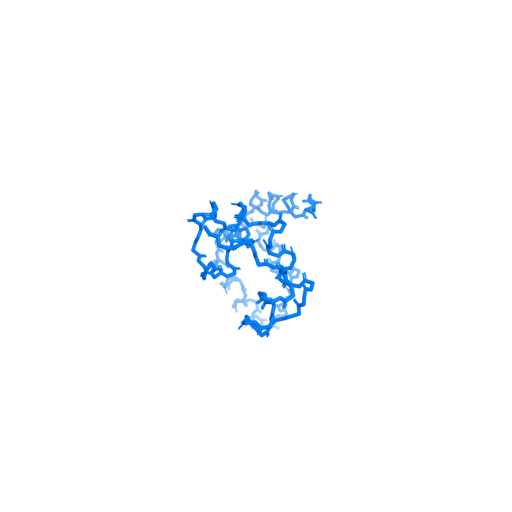03 3.954 9.682 1.00 96.50 80 MET 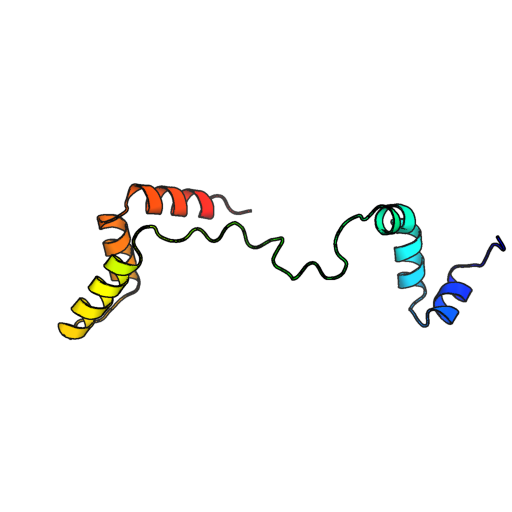A O 1
ATOM 634 N N . TRP A 1 81 ? -6.732 5.325 8.766 1.00 95.81 81 TRP A N 1
ATOM 635 C CA . TRP A 1 81 ? -6.211 6.557 9.367 1.00 95.81 81 TRP A CA 1
ATOM 636 C C . TRP A 1 81 ? -6.444 6.622 10.882 1.00 95.81 81 TRP A C 1
ATOM 638 O O . TRP A 1 81 ? -5.659 7.245 11.590 1.00 95.81 81 TRP A O 1
ATOM 648 N N . GLN A 1 82 ? -7.501 5.976 11.387 1.00 96.12 82 GLN A N 1
ATOM 649 C CA . GLN A 1 82 ? -7.782 5.890 12.823 1.00 96.12 82 GLN A CA 1
ATOM 650 C C . GLN A 1 82 ? -6.814 4.956 13.551 1.00 96.12 82 GLN A C 1
ATOM 652 O O . GLN A 1 82 ? -6.370 5.288 14.647 1.00 96.12 82 GLN A O 1
ATOM 657 N N . ILE A 1 83 ? -6.490 3.803 12.957 1.00 96.69 83 ILE A N 1
ATOM 658 C CA . ILE A 1 83 ? -5.686 2.772 13.631 1.00 96.69 83 ILE A CA 1
ATOM 659 C C . ILE A 1 83 ? -4.176 2.949 13.427 1.00 96.69 83 ILE A C 1
ATOM 661 O O . ILE A 1 83 ? -3.406 2.612 14.316 1.00 96.69 83 ILE A O 1
ATOM 665 N N . GLU A 1 84 ? -3.740 3.506 12.291 1.00 94.94 84 GLU A N 1
ATOM 666 C CA . GLU A 1 84 ? -2.314 3.643 11.944 1.00 94.94 84 GLU A CA 1
ATOM 667 C C . GLU A 1 84 ? -1.988 5.010 11.291 1.00 94.94 84 GLU A C 1
ATOM 669 O O . GLU A 1 84 ? -1.426 5.070 10.190 1.00 94.94 84 GLU A O 1
ATOM 674 N N . PRO A 1 85 ? -2.309 6.152 11.936 1.00 93.94 85 PRO A N 1
ATOM 675 C CA . PRO A 1 85 ? -2.197 7.484 11.326 1.00 93.94 85 PRO A CA 1
ATOM 676 C C . PRO A 1 85 ? -0.779 7.822 10.844 1.00 93.94 85 PRO A C 1
ATOM 678 O O . PRO A 1 85 ? -0.605 8.401 9.772 1.00 93.94 85 PRO A O 1
ATOM 681 N N . ALA A 1 86 ? 0.250 7.432 11.604 1.00 92.31 86 ALA A N 1
ATOM 682 C CA . ALA A 1 86 ? 1.646 7.692 11.255 1.00 92.31 86 ALA A CA 1
ATOM 683 C C . ALA A 1 86 ? 2.087 6.907 10.008 1.00 92.31 86 ALA A C 1
ATOM 685 O O . ALA A 1 86 ? 2.769 7.452 9.135 1.00 92.31 86 ALA A O 1
ATOM 686 N N . TRP A 1 87 ? 1.661 5.644 9.893 1.00 92.06 87 TRP A N 1
ATOM 687 C CA . TRP A 1 87 ? 1.953 4.825 8.720 1.00 92.06 87 TRP A CA 1
ATOM 688 C C . TRP A 1 87 ? 1.260 5.387 7.481 1.00 92.06 87 TRP A C 1
ATOM 690 O O . TRP A 1 87 ? 1.904 5.527 6.440 1.00 92.06 87 TRP A O 1
ATOM 700 N N . VAL A 1 88 ? -0.024 5.762 7.580 1.00 91.38 88 VAL A N 1
ATOM 701 C CA . VAL A 1 88 ? -0.749 6.281 6.410 1.00 91.38 88 VAL A CA 1
ATOM 702 C C . VAL A 1 88 ? -0.193 7.646 5.990 1.00 91.38 88 VAL A C 1
ATOM 704 O O . VAL A 1 88 ? -0.003 7.876 4.794 1.00 91.38 88 VAL A O 1
ATOM 707 N N . ALA A 1 89 ? 0.172 8.515 6.939 1.00 91.25 89 ALA A N 1
ATOM 708 C CA . ALA A 1 89 ? 0.848 9.779 6.643 1.00 91.25 89 ALA A CA 1
ATOM 709 C C . ALA A 1 89 ? 2.173 9.562 5.888 1.00 91.25 89 ALA A C 1
ATOM 711 O O . ALA A 1 89 ? 2.398 10.181 4.846 1.00 91.25 89 ALA A O 1
ATOM 712 N N . SER A 1 90 ? 3.012 8.633 6.356 1.00 88.75 90 SER A N 1
ATOM 713 C CA . SER A 1 90 ? 4.266 8.266 5.684 1.00 88.75 90 SER A CA 1
ATOM 714 C C . SER A 1 90 ? 4.027 7.666 4.289 1.00 88.75 90 SER A C 1
ATOM 716 O O . SER A 1 90 ? 4.682 8.044 3.312 1.00 88.75 90 SER A O 1
ATOM 718 N N . TYR A 1 91 ? 3.036 6.781 4.155 1.00 85.75 91 TYR A N 1
ATOM 719 C CA . TYR A 1 91 ? 2.669 6.163 2.881 1.00 85.75 91 TYR A CA 1
ATOM 720 C C . TYR A 1 91 ? 2.208 7.195 1.838 1.00 85.75 91 TYR A C 1
ATOM 722 O O . TYR A 1 91 ? 2.600 7.117 0.669 1.00 85.75 91 TYR A O 1
ATOM 730 N N . MET A 1 92 ? 1.415 8.191 2.245 1.00 86.00 92 MET A N 1
ATOM 731 C CA . MET A 1 92 ? 0.945 9.250 1.344 1.00 86.00 92 MET A CA 1
ATOM 732 C C . MET A 1 92 ? 2.074 10.189 0.906 1.00 86.00 92 MET A C 1
ATOM 734 O O . MET A 1 92 ? 2.131 10.549 -0.269 1.00 86.00 92 MET A O 1
ATOM 738 N N . GLN A 1 93 ? 3.008 10.524 1.801 1.00 83.94 93 GLN A N 1
ATOM 739 C CA . GLN A 1 93 ? 4.190 11.332 1.464 1.00 83.94 93 GLN A CA 1
ATOM 740 C C . GLN A 1 93 ? 5.083 10.631 0.430 1.00 83.94 93 GLN A C 1
ATOM 742 O O . GLN A 1 93 ? 5.553 11.255 -0.518 1.00 83.94 93 GLN A O 1
ATOM 747 N N . THR A 1 94 ? 5.251 9.313 0.565 1.00 70.38 94 THR A N 1
ATOM 748 C CA . THR A 1 94 ? 6.123 8.519 -0.314 1.00 70.38 94 THR A CA 1
ATOM 749 C C . THR A 1 94 ? 5.529 8.313 -1.717 1.00 70.38 94 THR A C 1
ATOM 751 O O . THR A 1 94 ? 6.277 8.149 -2.673 1.00 70.38 94 THR A O 1
ATOM 754 N N . ARG A 1 95 ? 4.194 8.344 -1.878 1.00 65.12 95 ARG A N 1
ATOM 755 C CA . ARG A 1 95 ? 3.538 8.325 -3.206 1.00 65.12 95 ARG A CA 1
ATOM 756 C C . ARG A 1 95 ? 3.322 9.707 -3.826 1.00 65.12 95 ARG A C 1
ATOM 758 O O . ARG A 1 95 ? 3.170 9.783 -5.040 1.00 65.12 95 ARG A O 1
ATOM 765 N N . GLY A 1 96 ? 3.252 10.772 -3.023 1.00 49.78 96 GLY A N 1
ATOM 766 C CA . GLY A 1 96 ? 3.126 12.150 -3.518 1.00 49.78 96 GLY A CA 1
ATOM 767 C C . GLY A 1 96 ? 4.417 12.678 -4.150 1.00 49.78 96 GLY A C 1
ATOM 768 O O . GLY A 1 96 ? 4.368 13.510 -5.052 1.00 49.78 96 GLY A O 1
ATOM 769 N N . ALA A 1 97 ? 5.564 12.144 -3.727 1.00 44.06 97 ALA A N 1
ATOM 770 C CA . ALA A 1 97 ? 6.848 12.311 -4.395 1.00 44.06 97 ALA A CA 1
ATOM 771 C C . ALA A 1 97 ? 6.973 11.276 -5.525 1.00 44.06 97 ALA A C 1
ATOM 773 O O . ALA A 1 97 ? 7.631 10.248 -5.382 1.00 44.06 97 ALA A O 1
ATOM 774 N N . GLY A 1 98 ? 6.256 11.507 -6.625 1.00 39.00 98 GLY A N 1
ATOM 775 C CA . GLY A 1 98 ? 6.346 10.665 -7.813 1.00 39.00 98 GLY A CA 1
ATOM 776 C C . GLY A 1 98 ? 7.785 10.570 -8.332 1.00 39.00 98 GLY A C 1
ATOM 777 O O . GLY A 1 98 ? 8.442 11.585 -8.554 1.00 39.00 98 GLY A O 1
ATOM 778 N N . SER A 1 99 ? 8.233 9.327 -8.491 1.00 38.69 99 SER A N 1
ATOM 779 C CA . SER A 1 99 ? 9.281 8.861 -9.406 1.00 38.69 99 SER A CA 1
ATOM 780 C C . SER A 1 99 ? 9.059 9.299 -10.848 1.00 38.69 99 SER A C 1
ATOM 782 O O . SER A 1 99 ? 7.873 9.286 -11.252 1.00 38.69 99 SER A O 1
#

pLDDT: mean 83.41, std 16.57, range [38.69, 97.88]

Secondary structure (DSSP, 8-state):
-----HHHHHHHTTS-HHHHHHHHTTHHHHHS--S-TT--TTSSS------TTHHHHHHHHHHHHHTT----HHHHHHHHHHH-HHHHHHHHHHHHS--

Foldseek 3Di:
DDDDDLVVVCVVVVHDSVVSVVCVVCVVVVVPDPDDPCPPPPPPPPDPLDQPCPVVLVVVQVVCVVVVHDDDPVVSVVVSCVPPVPSVVVVVVVVVPPD

Solvent-accessible surface area (backbone atoms only — not comparable to full-atom values): 6261 Å² total; per-residue (Å²): 132,83,91,73,58,55,61,61,52,9,60,75,69,72,47,56,50,67,55,42,46,55,46,59,80,38,39,68,63,62,73,67,54,88,68,69,95,76,65,62,90,62,87,76,65,66,81,83,82,69,72,92,62,57,70,60,54,54,49,51,58,49,50,38,51,73,69,74,42,87,84,44,73,64,58,52,51,53,51,48,44,71,77,37,44,70,59,50,54,52,54,51,54,62,62,71,60,70,128

Organism: NCBI:txid129364

Radius of gyration: 26.44 Å; Cα contacts (8 Å, |Δi|>4): 38; chains: 1; bounding box: 66×29×55 Å

Sequence (99 aa):
MREVGVEVVARELRCARGTANGWWQKAEKLLSFTGHATSKTMKGQGRKVLFPDVPAVVTYMKDVRRDEKALTTRGIMEFMWQIEPAWVASYMQTRGAGS

Mean predicted aligned error: 15.46 Å